Protein AF-A0A529NHY0-F1 (afdb_monomer)

Structure (mmCIF, N/CA/C/O backbone):
data_AF-A0A529NHY0-F1
#
_entry.id   AF-A0A529NHY0-F1
#
loop_
_atom_site.group_PDB
_atom_site.id
_atom_site.type_symbol
_atom_site.label_atom_id
_atom_site.label_alt_id
_atom_site.label_comp_id
_atom_site.label_asym_id
_atom_site.label_entity_id
_atom_site.label_seq_id
_atom_site.pdbx_PDB_ins_code
_atom_site.Cartn_x
_atom_site.Cartn_y
_atom_site.Cartn_z
_atom_site.occupancy
_atom_site.B_iso_o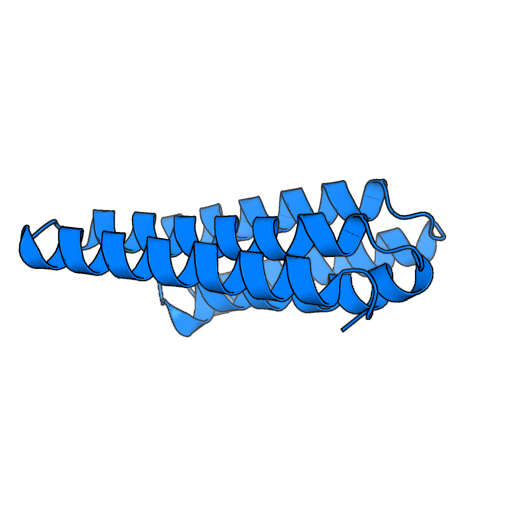r_equiv
_atom_site.auth_seq_id
_atom_site.auth_comp_id
_atom_site.auth_asym_id
_atom_site.auth_atom_id
_atom_site.pdbx_PDB_model_num
ATOM 1 N N . LEU A 1 1 ? -3.474 -6.907 -19.030 1.00 52.66 1 LEU A N 1
ATOM 2 C CA . LEU A 1 1 ? -2.893 -8.032 -18.264 1.00 52.66 1 LEU A CA 1
ATOM 3 C C . LEU A 1 1 ? -1.791 -8.600 -19.139 1.00 52.66 1 LEU A C 1
ATOM 5 O O . LEU A 1 1 ? -2.098 -8.929 -20.279 1.00 52.66 1 LEU A O 1
ATOM 9 N N . ILE A 1 2 ? -0.538 -8.613 -18.681 1.00 58.56 2 ILE A N 1
ATOM 10 C CA . ILE A 1 2 ? 0.544 -9.253 -19.443 1.00 58.56 2 ILE A CA 1
ATOM 11 C C . ILE A 1 2 ? 0.211 -10.762 -19.452 1.00 58.56 2 ILE A C 1
ATOM 13 O O . ILE A 1 2 ? -0.062 -11.310 -18.378 1.00 58.56 2 ILE A O 1
ATOM 17 N N . PRO A 1 3 ? 0.044 -11.404 -20.624 1.00 61.50 3 PRO A N 1
ATOM 18 C CA . PRO A 1 3 ? -0.546 -12.745 -20.714 1.00 61.50 3 PRO A CA 1
ATOM 19 C C . PRO A 1 3 ? 0.284 -13.832 -20.014 1.00 61.50 3 PRO A C 1
ATOM 21 O O . PRO A 1 3 ? -0.273 -14.835 -19.580 1.00 61.50 3 PRO A O 1
ATOM 24 N N . ASP A 1 4 ? 1.583 -13.602 -19.847 1.00 65.38 4 ASP A N 1
ATOM 25 C CA . ASP A 1 4 ? 2.545 -14.461 -19.149 1.00 65.38 4 ASP A CA 1
ATOM 26 C C . ASP A 1 4 ? 2.287 -14.561 -17.632 1.00 65.38 4 ASP A C 1
ATOM 28 O O . ASP A 1 4 ? 2.401 -15.641 -17.055 1.00 65.38 4 ASP A O 1
ATOM 32 N N . VAL A 1 5 ? 1.870 -13.469 -16.984 1.00 69.50 5 VAL A N 1
ATOM 33 C CA . VAL A 1 5 ? 1.600 -13.420 -15.532 1.00 69.50 5 VAL A CA 1
ATOM 34 C C . VAL A 1 5 ? 0.119 -13.296 -15.188 1.00 69.50 5 VAL A C 1
ATOM 36 O O . VAL A 1 5 ? -0.260 -13.252 -14.0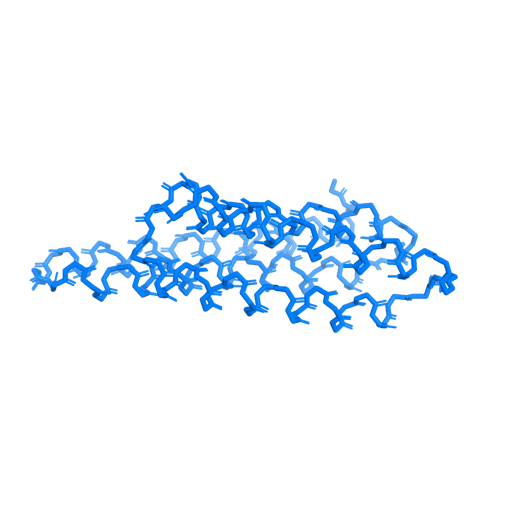15 1.00 69.50 5 VAL A O 1
ATOM 39 N N . ALA A 1 6 ? -0.743 -13.314 -16.202 1.00 72.81 6 ALA A N 1
ATOM 40 C CA . ALA A 1 6 ? -2.190 -13.230 -16.072 1.00 72.81 6 ALA A CA 1
ATOM 41 C C . ALA A 1 6 ? -2.761 -14.219 -15.047 1.00 72.81 6 ALA A C 1
ATOM 43 O O . ALA A 1 6 ? -3.457 -13.814 -14.117 1.00 72.81 6 ALA A O 1
ATOM 44 N N . ILE A 1 7 ? -2.413 -15.500 -15.162 1.00 78.62 7 ILE A N 1
ATOM 45 C CA . ILE A 1 7 ? -2.923 -16.545 -14.265 1.00 78.62 7 ILE A CA 1
ATOM 46 C C . ILE A 1 7 ? -2.462 -16.289 -12.826 1.00 78.62 7 ILE A C 1
ATOM 48 O O . ILE A 1 7 ? -3.283 -16.307 -11.911 1.00 78.62 7 ILE A O 1
ATOM 52 N N . TYR A 1 8 ? -1.183 -15.967 -12.620 1.00 78.12 8 TYR A N 1
ATOM 53 C CA . TYR A 1 8 ? -0.639 -15.687 -11.290 1.00 78.12 8 TYR A CA 1
ATOM 54 C C . TYR A 1 8 ? -1.270 -14.444 -10.651 1.00 78.12 8 TYR A C 1
ATOM 56 O O . TYR A 1 8 ? -1.621 -14.480 -9.475 1.00 78.12 8 TYR A O 1
ATOM 64 N N . THR A 1 9 ? -1.490 -13.369 -11.418 1.00 76.62 9 THR A N 1
ATOM 65 C CA . THR A 1 9 ? -2.176 -12.162 -10.914 1.00 76.62 9 THR A CA 1
ATOM 66 C C . THR A 1 9 ? -3.628 -12.437 -10.530 1.00 76.62 9 THR A C 1
ATOM 68 O O . THR A 1 9 ? -4.100 -11.938 -9.509 1.00 76.62 9 THR A O 1
ATOM 71 N N . ILE A 1 10 ? -4.347 -13.238 -11.323 1.00 83.44 10 ILE A N 1
ATOM 72 C CA . ILE A 1 10 ? -5.735 -13.615 -11.038 1.00 83.44 10 ILE A CA 1
ATOM 73 C C . ILE A 1 10 ? -5.785 -14.473 -9.772 1.00 83.44 10 ILE A C 1
ATOM 75 O O . ILE A 1 10 ? -6.551 -14.161 -8.862 1.00 83.44 10 ILE A O 1
ATOM 79 N N . MET A 1 11 ? -4.933 -15.497 -9.678 1.00 85.88 11 MET A N 1
ATOM 80 C CA . MET A 1 11 ? -4.847 -16.355 -8.494 1.00 85.88 11 MET A CA 1
ATOM 81 C C . MET A 1 11 ? -4.518 -15.540 -7.243 1.00 85.88 11 MET A C 1
ATOM 83 O O . MET A 1 11 ? -5.245 -15.639 -6.262 1.00 85.88 11 MET A O 1
ATOM 87 N N . ALA A 1 12 ? -3.514 -14.660 -7.295 1.00 84.44 12 ALA A N 1
ATOM 88 C CA . ALA A 1 12 ? -3.146 -13.809 -6.165 1.00 84.44 12 ALA A CA 1
ATOM 89 C C . ALA A 1 12 ? -4.319 -12.939 -5.680 1.00 84.44 12 ALA A C 1
ATOM 91 O O . ALA A 1 12 ? -4.564 -12.850 -4.477 1.00 84.44 12 ALA A O 1
ATOM 92 N N . ARG A 1 13 ? -5.096 -12.350 -6.601 1.00 84.56 13 ARG A N 1
ATOM 93 C CA . ARG A 1 13 ? -6.290 -11.555 -6.260 1.00 84.56 13 ARG A CA 1
ATOM 94 C C . ARG A 1 13 ? -7.356 -12.385 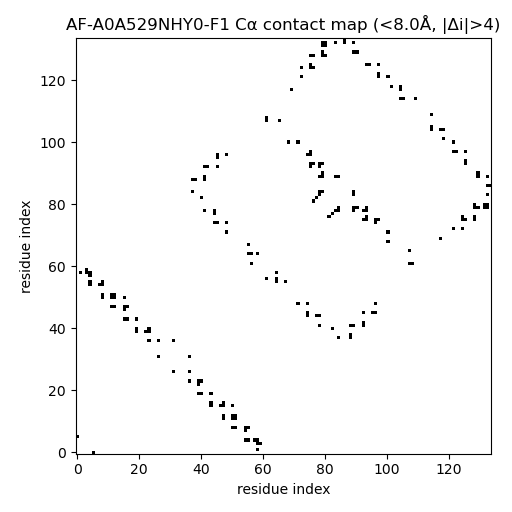-5.556 1.00 84.56 13 ARG A C 1
ATOM 96 O O . ARG A 1 13 ? -7.888 -11.940 -4.542 1.00 84.56 13 ARG A O 1
ATOM 103 N N . PHE A 1 14 ? -7.654 -13.580 -6.064 1.00 88.75 14 PHE A N 1
ATOM 104 C CA . PHE A 1 14 ? -8.621 -14.471 -5.421 1.00 88.75 14 PHE A CA 1
ATOM 105 C C . PHE A 1 14 ? -8.119 -14.962 -4.065 1.00 88.75 14 PHE A C 1
ATOM 107 O O . PHE A 1 14 ? -8.879 -14.944 -3.103 1.00 88.75 14 PHE A O 1
ATOM 114 N N . THR A 1 15 ? -6.846 -15.339 -3.947 1.00 89.19 15 THR A N 1
ATOM 115 C CA . THR A 1 15 ? -6.272 -15.804 -2.682 1.00 89.19 15 THR A CA 1
ATOM 116 C C . THR A 1 15 ? -6.303 -14.712 -1.619 1.00 89.19 15 THR A C 1
ATOM 118 O O . THR A 1 15 ? -6.780 -14.963 -0.514 1.00 89.19 15 THR A O 1
ATOM 121 N N . VAL A 1 16 ? -5.862 -13.491 -1.933 1.00 88.62 16 VAL A N 1
ATOM 122 C CA . VAL A 1 16 ? -5.901 -12.381 -0.968 1.00 88.62 16 VAL A CA 1
ATOM 123 C C . VAL A 1 16 ? -7.344 -11.980 -0.655 1.00 88.62 16 VAL A C 1
ATOM 125 O O . VAL A 1 16 ? -7.687 -11.803 0.508 1.00 88.62 16 VAL A O 1
ATOM 128 N N . GLY A 1 17 ? -8.215 -11.898 -1.665 1.00 87.06 17 GLY A N 1
ATOM 129 C CA . GLY A 1 17 ? -9.615 -11.520 -1.474 1.00 87.06 17 GLY A CA 1
ATOM 130 C C . GLY A 1 17 ? -10.388 -12.517 -0.610 1.00 87.06 17 GLY A C 1
ATOM 131 O O . GLY A 1 17 ? -11.036 -12.127 0.358 1.00 87.06 17 GLY A O 1
ATOM 132 N N . VAL A 1 18 ? -10.285 -13.814 -0.911 1.00 91.75 18 VAL A N 1
ATOM 133 C CA . VAL A 1 18 ? -10.972 -14.869 -0.151 1.00 91.75 18 VAL A CA 1
ATOM 134 C C . VAL A 1 18 ? -10.426 -14.957 1.269 1.00 91.75 18 VAL A C 1
ATOM 136 O O . VAL A 1 18 ? -11.209 -15.046 2.211 1.00 91.75 18 VAL A O 1
ATOM 139 N N . THR A 1 19 ? -9.104 -14.893 1.458 1.00 91.38 19 THR A N 1
ATOM 140 C CA . THR A 1 19 ? -8.528 -14.945 2.811 1.00 91.38 19 THR A CA 1
ATOM 141 C C . THR A 1 19 ? -8.933 -13.730 3.642 1.00 91.38 19 THR A C 1
ATOM 143 O O . THR A 1 19 ? -9.356 -13.906 4.781 1.00 91.38 19 THR A O 1
ATOM 146 N N . ALA A 1 20 ? -8.908 -12.522 3.073 1.00 88.31 20 ALA A N 1
ATOM 147 C CA . ALA A 1 20 ? -9.371 -11.316 3.755 1.00 88.31 20 ALA A CA 1
ATOM 148 C C . ALA A 1 20 ? -10.852 -11.412 4.155 1.00 88.31 20 ALA A C 1
ATOM 150 O O . ALA A 1 20 ? -11.188 -11.126 5.303 1.00 88.31 20 ALA A O 1
ATOM 151 N N . LEU A 1 21 ? -11.724 -11.877 3.252 1.00 90.12 21 LEU A N 1
ATOM 152 C CA . LEU A 1 21 ? -13.151 -12.059 3.540 1.00 90.12 21 LEU A CA 1
ATOM 153 C C . LEU A 1 21 ? -13.390 -13.077 4.657 1.00 90.12 21 LEU A C 1
ATOM 155 O O . LEU A 1 21 ? -14.170 -12.810 5.566 1.00 90.12 21 LEU A O 1
ATOM 159 N N . LEU A 1 22 ? -12.701 -14.220 4.627 1.00 91.44 22 LEU A N 1
ATOM 160 C CA . LEU A 1 22 ? -12.831 -15.244 5.666 1.00 91.44 22 LEU A CA 1
ATOM 161 C C . LEU A 1 22 ? -12.363 -14.737 7.033 1.00 91.44 22 LEU A C 1
ATOM 163 O O . LEU A 1 22 ? -13.006 -15.021 8.044 1.00 91.44 22 LEU A O 1
ATOM 167 N N . ILE A 1 23 ? -11.261 -13.980 7.074 1.00 90.50 23 ILE A N 1
ATOM 168 C CA . ILE A 1 23 ? -10.757 -13.396 8.320 1.00 90.50 23 ILE A CA 1
ATOM 169 C C . ILE A 1 23 ? -11.746 -12.349 8.835 1.00 90.50 23 ILE A C 1
ATOM 171 O O . ILE A 1 23 ? -12.106 -12.405 10.007 1.00 90.50 23 ILE A O 1
ATOM 175 N N . LEU A 1 24 ? -12.230 -11.439 7.985 1.00 87.88 24 LEU A N 1
ATOM 176 C CA . LEU A 1 24 ? -13.199 -10.416 8.386 1.00 87.88 24 LEU A CA 1
ATOM 177 C C . LEU A 1 24 ? -14.499 -11.029 8.908 1.00 87.88 24 LEU A C 1
ATOM 179 O O . LEU A 1 24 ? -14.955 -10.655 9.985 1.00 87.88 24 LEU A O 1
ATOM 183 N N . GLU A 1 25 ? -15.048 -12.021 8.210 1.00 91.19 25 GLU A N 1
ATOM 184 C CA . GLU A 1 25 ? -16.239 -12.755 8.645 1.00 91.19 25 GLU A CA 1
ATOM 185 C C . GLU A 1 25 ? -16.011 -13.433 10.009 1.00 91.19 25 GLU A C 1
ATOM 187 O O . GLU A 1 25 ? -16.866 -13.385 10.894 1.00 91.19 25 GLU A O 1
ATOM 192 N N . ALA A 1 26 ? -14.833 -14.026 10.228 1.00 89.19 26 ALA A N 1
ATOM 193 C CA . ALA A 1 26 ? -14.484 -14.636 11.509 1.00 89.19 26 ALA A CA 1
ATOM 194 C C . ALA A 1 26 ? -14.345 -13.604 12.644 1.00 89.19 26 ALA A C 1
ATOM 196 O O . ALA A 1 26 ? -14.786 -13.873 13.763 1.00 89.19 26 ALA A O 1
ATOM 197 N N . GLN A 1 27 ? -13.752 -12.436 12.374 1.00 87.56 27 GLN A N 1
ATOM 198 C CA . GLN A 1 27 ? -13.626 -11.334 13.338 1.00 87.56 27 GLN A CA 1
ATOM 199 C C . GLN A 1 27 ? -15.003 -10.755 13.695 1.00 87.56 27 GLN A C 1
ATOM 201 O O . GLN A 1 27 ? -15.294 -10.541 14.874 1.00 87.56 27 GLN A O 1
ATOM 206 N N . LEU A 1 28 ? -15.880 -10.597 12.696 1.00 86.62 28 LEU A N 1
ATOM 207 C CA . LEU A 1 28 ? -17.251 -10.121 12.871 1.00 86.62 28 LEU A CA 1
ATOM 208 C C . LEU A 1 28 ? -18.064 -11.083 13.749 1.00 86.62 28 LEU A C 1
ATOM 210 O O . LEU A 1 28 ? -18.676 -10.664 14.729 1.00 86.62 28 LEU A O 1
ATOM 214 N N . ARG A 1 29 ? -18.012 -12.391 13.460 1.00 89.88 29 ARG A N 1
ATOM 215 C CA . ARG A 1 29 ? -18.717 -13.424 14.245 1.00 89.88 29 ARG A CA 1
ATOM 216 C C . ARG A 1 29 ? -18.238 -13.523 15.689 1.00 89.88 29 ARG A C 1
ATOM 218 O O . ARG A 1 29 ? -19.004 -13.927 16.558 1.00 89.88 29 ARG A O 1
ATOM 225 N N . ARG A 1 30 ? -16.975 -13.184 15.947 1.00 88.81 30 ARG A N 1
ATOM 226 C CA . ARG A 1 30 ? -16.381 -13.179 17.292 1.00 88.81 30 ARG A CA 1
ATOM 227 C C . ARG A 1 30 ? -16.627 -11.875 18.055 1.00 88.81 30 ARG A C 1
ATOM 229 O O . ARG A 1 30 ? -16.209 -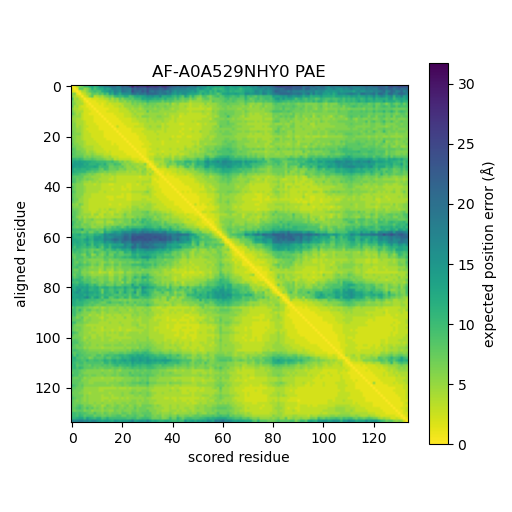11.785 19.204 1.00 88.81 30 ARG A O 1
ATOM 236 N N . GLY A 1 31 ? -17.295 -10.890 17.447 1.00 84.12 31 GLY A N 1
ATOM 237 C CA . GLY A 1 31 ? -17.590 -9.604 18.081 1.00 84.12 31 GLY A CA 1
ATOM 238 C C . GLY A 1 31 ? -16.333 -8.803 18.422 1.00 84.12 31 GLY A C 1
ATOM 239 O O . GLY A 1 31 ? -16.297 -8.119 19.443 1.00 84.12 31 GLY A O 1
ATOM 240 N N . VAL A 1 32 ? -15.274 -8.933 17.617 1.00 84.81 32 VAL A N 1
ATOM 241 C CA . VAL A 1 32 ? -14.000 -8.260 17.885 1.00 84.81 32 VAL A CA 1
ATOM 242 C C . VAL A 1 32 ? -14.145 -6.750 17.692 1.00 84.81 32 VAL A C 1
ATOM 244 O O . VAL A 1 32 ? -14.873 -6.288 16.816 1.00 84.81 32 VAL A O 1
ATOM 247 N N . ALA A 1 33 ? -13.455 -5.974 18.533 1.00 84.25 33 ALA A N 1
ATOM 248 C CA . ALA A 1 33 ? -13.496 -4.519 18.484 1.00 84.25 33 ALA A CA 1
ATOM 249 C C . ALA A 1 33 ? -13.104 -3.981 17.098 1.00 84.25 33 ALA A C 1
ATOM 251 O O . ALA A 1 33 ? -12.162 -4.470 16.471 1.00 84.25 33 ALA A O 1
ATOM 252 N N . THR A 1 34 ? -13.786 -2.918 16.670 1.00 80.19 34 THR A N 1
ATOM 253 C CA . THR A 1 34 ? -13.639 -2.294 15.346 1.00 80.19 34 THR A CA 1
ATOM 254 C C . THR A 1 34 ? -12.194 -1.928 15.002 1.00 80.19 34 THR A C 1
ATOM 256 O O . THR A 1 34 ? -11.789 -2.034 13.853 1.00 80.19 34 THR A O 1
ATOM 259 N N . GLU A 1 35 ? -11.370 -1.593 15.996 1.00 80.31 35 GLU A N 1
ATOM 260 C CA . GLU A 1 35 ? -9.953 -1.275 15.786 1.00 80.31 35 GLU A CA 1
ATOM 261 C C . GLU A 1 35 ? -9.145 -2.437 15.184 1.00 80.31 35 GLU A C 1
ATOM 263 O O . GLU A 1 35 ? -8.289 -2.222 14.331 1.00 80.31 35 GLU A O 1
ATOM 268 N N . TRP A 1 36 ? -9.447 -3.682 15.558 1.00 83.62 36 TRP A N 1
ATOM 269 C CA . TRP A 1 36 ? -8.792 -4.854 14.968 1.00 83.62 36 TRP A CA 1
ATOM 270 C C . TRP A 1 36 ? -9.303 -5.160 13.559 1.00 83.62 36 TRP A C 1
ATOM 272 O O . TRP A 1 36 ? -8.571 -5.723 12.740 1.00 83.62 36 TRP A O 1
ATOM 282 N N . ILE A 1 37 ? -10.546 -4.774 13.262 1.00 84.19 37 ILE A N 1
ATOM 283 C CA . ILE A 1 37 ? -11.124 -4.875 11.920 1.00 84.19 37 ILE A CA 1
ATOM 284 C C . ILE A 1 37 ? -10.396 -3.902 10.986 1.00 84.19 37 ILE A C 1
ATOM 286 O O . ILE A 1 37 ? -9.957 -4.318 9.914 1.00 84.19 37 ILE A O 1
ATOM 290 N N . ASP A 1 38 ? -10.151 -2.666 11.432 1.00 84.12 38 ASP A N 1
ATOM 291 C CA . ASP A 1 38 ? -9.387 -1.663 10.677 1.00 84.12 38 ASP A CA 1
ATOM 292 C C . ASP A 1 38 ? -7.969 -2.156 10.354 1.00 84.12 38 ASP A C 1
ATOM 294 O O . ASP A 1 38 ? -7.521 -2.071 9.211 1.00 84.12 38 ASP A O 1
ATOM 298 N N . VAL A 1 39 ? -7.275 -2.747 11.335 1.00 84.75 39 VAL A N 1
ATOM 299 C CA . VAL A 1 39 ? -5.932 -3.324 11.136 1.00 84.75 39 VAL A CA 1
ATOM 300 C C . VAL A 1 39 ? -5.959 -4.491 10.145 1.00 84.75 39 VAL A C 1
ATOM 302 O O . VAL A 1 39 ? -5.069 -4.611 9.302 1.00 84.75 39 VAL A O 1
ATOM 305 N N . THR A 1 40 ? -6.987 -5.339 10.205 1.00 87.38 40 THR A N 1
ATOM 306 C CA . THR A 1 40 ? -7.149 -6.464 9.272 1.00 87.38 40 THR A CA 1
ATOM 307 C C . THR A 1 40 ? -7.366 -5.964 7.843 1.00 87.38 40 THR A C 1
ATOM 309 O O . THR A 1 40 ? -6.729 -6.461 6.913 1.00 87.38 40 THR A O 1
ATOM 312 N N . CYS A 1 41 ? -8.212 -4.947 7.661 1.00 85.25 41 CYS A N 1
ATOM 313 C CA . CYS A 1 41 ? -8.451 -4.313 6.366 1.00 85.25 41 CYS A CA 1
ATOM 314 C C . CYS A 1 41 ? -7.188 -3.625 5.827 1.00 85.25 41 CYS A C 1
ATOM 316 O O . CYS A 1 41 ? -6.833 -3.821 4.665 1.00 85.25 41 CYS A O 1
ATOM 318 N N . ALA A 1 42 ? -6.463 -2.883 6.668 1.00 86.75 42 ALA A N 1
ATOM 319 C CA . ALA A 1 42 ? -5.178 -2.283 6.312 1.00 86.75 42 ALA A CA 1
ATOM 320 C C . ALA A 1 42 ? -4.163 -3.343 5.850 1.00 86.75 42 ALA A C 1
ATOM 322 O O . ALA A 1 42 ? -3.529 -3.196 4.801 1.00 86.75 42 ALA A O 1
ATOM 323 N N . GLY A 1 43 ? -4.069 -4.457 6.581 1.00 87.31 43 GLY A N 1
ATOM 324 C CA . GLY A 1 43 ? -3.257 -5.607 6.192 1.00 87.31 43 GLY A CA 1
ATOM 325 C C . GLY A 1 43 ? -3.673 -6.175 4.836 1.00 87.31 43 GLY A C 1
ATOM 326 O O . GLY A 1 43 ? -2.822 -6.381 3.972 1.00 87.31 43 GLY A O 1
ATOM 327 N N . ALA A 1 44 ? -4.973 -6.370 4.605 1.00 88.38 44 ALA A N 1
ATOM 328 C CA . ALA A 1 44 ? -5.493 -6.881 3.339 1.00 88.38 44 ALA A CA 1
ATOM 329 C C . ALA A 1 44 ? -5.122 -5.988 2.141 1.00 88.38 44 ALA A C 1
ATOM 331 O O . ALA A 1 44 ? -4.785 -6.510 1.079 1.00 88.38 44 ALA A O 1
ATOM 332 N N . ILE A 1 45 ? -5.109 -4.660 2.309 1.00 87.19 45 ILE A N 1
ATOM 333 C CA . ILE A 1 45 ? -4.660 -3.720 1.267 1.00 87.19 45 ILE A CA 1
ATOM 334 C C . ILE A 1 45 ? -3.172 -3.921 0.962 1.00 87.19 45 ILE A C 1
ATOM 336 O O . ILE A 1 45 ? -2.797 -4.019 -0.207 1.00 87.19 45 ILE A O 1
ATOM 340 N N . ILE A 1 46 ? -2.325 -4.024 1.993 1.00 88.00 46 ILE A N 1
ATOM 341 C CA . ILE A 1 46 ? -0.879 -4.240 1.828 1.00 88.00 46 ILE A CA 1
ATOM 342 C C . ILE A 1 46 ? -0.616 -5.580 1.131 1.00 88.00 46 ILE A C 1
ATOM 344 O O . ILE A 1 46 ? 0.135 -5.631 0.158 1.00 88.00 46 ILE A O 1
ATOM 348 N N . PHE A 1 47 ? -1.265 -6.661 1.573 1.00 87.88 47 PHE A N 1
ATOM 349 C CA . PHE A 1 47 ? -1.127 -7.976 0.944 1.00 87.88 47 PHE A CA 1
ATOM 350 C C . PHE A 1 47 ? -1.679 -8.003 -0.481 1.00 87.88 47 PHE A C 1
ATOM 352 O O . PHE A 1 47 ? 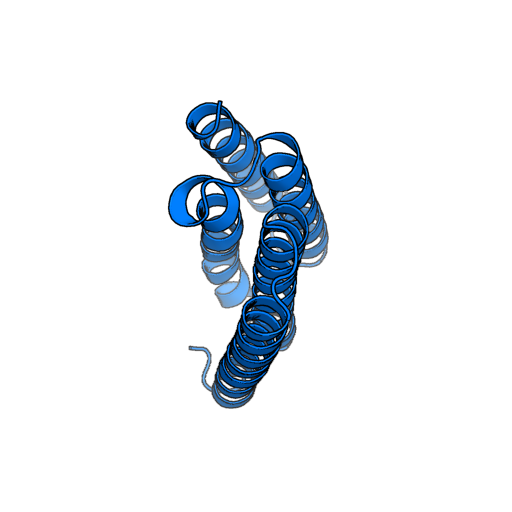-1.080 -8.632 -1.350 1.00 87.88 47 PHE A O 1
ATOM 359 N N . GLY A 1 48 ? -2.774 -7.292 -0.751 1.00 85.75 48 GLY A N 1
ATOM 360 C CA . GLY A 1 48 ? -3.321 -7.144 -2.098 1.00 85.75 48 GLY A CA 1
ATOM 361 C C . GLY A 1 48 ? -2.345 -6.428 -3.024 1.00 85.75 48 GLY A C 1
ATOM 362 O O . GLY A 1 48 ? -2.145 -6.852 -4.162 1.00 85.75 48 GLY A O 1
ATOM 363 N N . TYR A 1 49 ? -1.678 -5.396 -2.510 1.00 85.38 49 TYR A N 1
ATOM 364 C CA . TYR A 1 49 ? -0.648 -4.676 -3.240 1.00 85.38 49 TYR A CA 1
ATOM 365 C C . TYR A 1 49 ? 0.588 -5.547 -3.508 1.00 85.38 49 TYR A C 1
ATOM 367 O O . TYR A 1 49 ? 1.022 -5.648 -4.653 1.00 85.38 49 TYR A O 1
ATOM 375 N N . VAL A 1 50 ? 1.118 -6.246 -2.499 1.00 85.19 50 VAL A N 1
ATOM 376 C CA . VAL A 1 50 ? 2.260 -7.165 -2.667 1.00 85.19 50 VAL A CA 1
ATOM 377 C C . VAL A 1 50 ? 1.915 -8.308 -3.627 1.00 85.19 50 VAL A C 1
ATOM 379 O O . VAL A 1 50 ? 2.692 -8.611 -4.531 1.00 85.19 50 VAL A O 1
ATOM 382 N N . GLY A 1 51 ? 0.727 -8.902 -3.490 1.00 83.06 51 GLY A N 1
ATOM 383 C CA . GLY A 1 51 ? 0.241 -9.971 -4.364 1.00 83.06 51 GLY A CA 1
ATOM 384 C C . GLY A 1 51 ? 0.028 -9.525 -5.812 1.00 83.06 51 GLY A C 1
ATOM 385 O O . GLY A 1 51 ? 0.137 -10.337 -6.727 1.00 83.06 51 GLY A O 1
ATOM 386 N N . TRP A 1 52 ? -0.228 -8.237 -6.041 1.00 81.44 52 TRP A N 1
ATOM 387 C CA . TRP A 1 52 ? -0.223 -7.645 -7.376 1.00 81.44 52 TRP A CA 1
ATOM 388 C C . TRP A 1 52 ? 1.199 -7.357 -7.880 1.00 81.44 52 TRP A C 1
ATOM 390 O O . TRP A 1 52 ? 1.511 -7.614 -9.043 1.00 81.44 52 TRP A O 1
ATOM 400 N N . LEU A 1 53 ? 2.070 -6.859 -7.004 1.00 78.19 53 LEU A N 1
ATOM 401 C CA . LEU A 1 53 ? 3.421 -6.426 -7.338 1.00 78.19 53 LEU A CA 1
ATOM 402 C C . LEU A 1 53 ? 4.343 -7.594 -7.713 1.00 78.19 53 LEU A C 1
ATOM 404 O O . LEU A 1 53 ? 5.070 -7.500 -8.698 1.00 78.19 53 LEU A O 1
ATOM 408 N N . CYS A 1 54 ? 4.310 -8.696 -6.959 1.00 77.50 54 CYS A N 1
ATOM 409 C CA . CYS A 1 54 ? 5.148 -9.872 -7.211 1.00 77.50 54 CYS A CA 1
ATOM 410 C C . CYS A 1 54 ? 5.046 -10.381 -8.663 1.00 77.50 54 CYS A C 1
ATOM 412 O O . CYS A 1 54 ? 6.071 -10.424 -9.343 1.00 77.50 54 CYS A O 1
ATOM 414 N N . PRO A 1 55 ? 3.852 -10.711 -9.189 1.00 73.44 55 PRO A N 1
ATOM 415 C CA . PRO A 1 55 ? 3.724 -11.130 -10.578 1.00 73.44 55 PRO A CA 1
ATOM 416 C C . PRO A 1 55 ? 4.016 -9.991 -11.565 1.00 73.44 55 PRO A C 1
ATOM 418 O O . PRO A 1 55 ? 4.587 -10.248 -12.619 1.00 73.44 55 PRO A O 1
ATOM 421 N N . ALA A 1 56 ? 3.710 -8.730 -11.238 1.00 71.31 56 ALA A N 1
ATOM 422 C CA . ALA A 1 56 ? 4.042 -7.608 -12.119 1.00 71.31 56 ALA A CA 1
ATOM 423 C C . ALA A 1 56 ? 5.559 -7.480 -12.366 1.00 71.31 56 ALA A C 1
ATOM 425 O O . ALA A 1 56 ? 5.965 -7.170 -13.480 1.00 71.31 56 ALA A O 1
ATOM 426 N N . VAL A 1 57 ? 6.397 -7.768 -11.365 1.00 70.38 57 VAL A N 1
ATOM 427 C CA . VAL A 1 57 ? 7.867 -7.738 -11.493 1.00 70.38 57 VAL A CA 1
ATOM 428 C C . VAL A 1 57 ? 8.426 -8.984 -12.202 1.00 70.38 57 VAL A C 1
ATOM 430 O O . VAL A 1 57 ? 9.506 -8.917 -12.786 1.00 70.38 57 VAL A O 1
ATOM 433 N N . MET A 1 58 ? 7.703 -10.111 -12.185 1.00 69.12 58 MET A N 1
ATOM 434 C CA . MET A 1 58 ? 8.103 -11.352 -12.870 1.00 69.12 58 MET A CA 1
ATOM 435 C C . MET A 1 58 ? 7.833 -11.344 -14.383 1.00 69.12 58 MET A C 1
ATOM 437 O O . MET A 1 58 ? 8.389 -12.185 -15.088 1.00 69.12 58 MET A O 1
ATOM 441 N N . GLY A 1 59 ? 6.992 -10.431 -14.879 1.00 66.56 59 GLY A N 1
ATOM 442 C CA . GLY A 1 59 ? 6.661 -10.333 -16.303 1.00 66.56 59 GLY A CA 1
ATOM 443 C C . GLY A 1 59 ? 7.874 -10.007 -17.181 1.00 66.56 59 GLY A C 1
ATOM 444 O O . GLY A 1 59 ? 8.775 -9.267 -16.776 1.00 66.56 59 GLY A O 1
ATOM 445 N N . ALA A 1 60 ? 7.896 -10.557 -18.396 1.00 55.91 60 ALA A N 1
ATOM 446 C CA . ALA A 1 60 ? 9.039 -10.449 -19.307 1.00 55.91 60 ALA A CA 1
ATOM 447 C C . ALA A 1 60 ? 9.306 -9.003 -19.787 1.00 55.91 60 ALA A C 1
ATOM 449 O O . ALA A 1 60 ? 10.464 -8.609 -19.963 1.00 55.91 60 ALA A O 1
ATOM 450 N N . ASP A 1 61 ? 8.254 -8.187 -19.914 1.00 62.84 61 ASP A N 1
ATOM 451 C CA . ASP A 1 61 ? 8.315 -6.831 -20.471 1.00 62.84 61 ASP A CA 1
ATOM 452 C C . ASP A 1 61 ? 8.461 -5.751 -19.390 1.00 62.84 61 ASP A C 1
ATOM 454 O O . ASP A 1 61 ? 7.490 -5.125 -18.955 1.00 62.84 61 ASP A O 1
ATOM 458 N N . LYS A 1 62 ? 9.706 -5.476 -18.987 1.00 60.22 62 LYS A N 1
ATOM 459 C CA . LYS A 1 62 ? 10.038 -4.457 -17.968 1.00 60.22 62 LYS A CA 1
ATOM 460 C C . LYS A 1 62 ? 9.582 -3.033 -18.325 1.00 60.22 62 LYS A C 1
ATOM 462 O O . LYS A 1 62 ? 9.344 -2.229 -17.426 1.00 60.22 62 LYS A O 1
ATOM 467 N N . GLU A 1 63 ? 9.427 -2.720 -19.611 1.00 60.91 63 GLU A N 1
ATOM 468 C CA . GLU A 1 63 ? 8.914 -1.421 -20.072 1.00 60.91 63 GLU A CA 1
ATOM 469 C C . GLU A 1 63 ? 7.426 -1.243 -19.724 1.00 60.91 63 GLU A C 1
ATOM 471 O O . GLU A 1 63 ? 7.020 -0.202 -19.205 1.00 60.91 63 GLU A O 1
ATOM 476 N N . SER A 1 64 ? 6.628 -2.305 -19.882 1.00 63.41 64 SER A N 1
ATOM 477 C CA . SER A 1 64 ? 5.208 -2.307 -19.517 1.00 63.41 64 SER A CA 1
ATOM 478 C C . SER A 1 64 ? 5.001 -2.171 -18.006 1.00 63.41 64 SER A C 1
ATOM 480 O O . SER A 1 64 ? 4.055 -1.515 -17.570 1.00 63.41 64 SER A O 1
ATOM 482 N N . VAL A 1 65 ? 5.903 -2.734 -17.192 1.00 64.44 65 VAL A N 1
ATOM 483 C CA . VAL A 1 65 ? 5.832 -2.683 -15.718 1.00 64.44 65 VAL A CA 1
ATOM 484 C C . VAL A 1 65 ? 5.769 -1.246 -15.197 1.00 64.44 65 VAL A C 1
ATOM 486 O O . VAL A 1 65 ? 5.030 -0.969 -14.254 1.00 64.44 65 VAL A O 1
ATOM 489 N N . SER A 1 66 ? 6.465 -0.311 -15.847 1.00 67.25 66 SER A N 1
ATOM 490 C CA . SER A 1 66 ? 6.477 1.100 -15.444 1.00 67.25 66 SER A CA 1
ATOM 491 C C . SER A 1 66 ? 5.105 1.775 -15.560 1.00 67.25 66 SER A C 1
ATOM 493 O O . SER A 1 66 ? 4.738 2.557 -14.685 1.00 67.25 66 SER A O 1
ATOM 495 N N . TYR A 1 67 ? 4.314 1.444 -16.587 1.00 69.94 67 TYR A N 1
ATOM 496 C CA . TYR A 1 67 ? 2.928 1.919 -16.705 1.00 69.94 67 TYR A CA 1
ATOM 497 C C . TYR A 1 67 ? 2.037 1.321 -15.622 1.00 69.94 67 TYR A C 1
ATOM 499 O O . TYR A 1 67 ? 1.163 1.994 -15.076 1.00 69.94 67 TYR A O 1
ATOM 507 N N . TYR A 1 68 ? 2.287 0.059 -15.274 1.00 72.06 68 TYR A N 1
ATOM 508 C CA . TYR A 1 68 ? 1.534 -0.612 -14.230 1.00 72.06 68 TYR A CA 1
ATOM 509 C C . TYR A 1 68 ? 1.841 -0.055 -12.834 1.00 72.06 68 TYR A C 1
ATOM 511 O O . TYR A 1 68 ? 0.925 0.030 -12.021 1.00 72.06 68 TYR A O 1
ATOM 519 N N . MET A 1 69 ? 3.071 0.403 -12.563 1.00 74.69 69 MET A N 1
ATOM 520 C CA . MET A 1 69 ? 3.455 0.982 -11.265 1.00 74.69 69 MET A CA 1
ATOM 521 C C . MET A 1 69 ? 2.627 2.209 -10.863 1.00 74.69 69 MET A C 1
ATOM 523 O O . MET A 1 69 ? 2.364 2.389 -9.675 1.00 74.69 69 MET A O 1
ATOM 527 N N . VAL A 1 70 ? 2.151 3.010 -11.827 1.00 79.12 70 VAL A N 1
ATOM 528 C CA . VAL A 1 70 ? 1.241 4.136 -11.547 1.00 79.12 70 VAL A CA 1
ATOM 529 C C . VAL A 1 70 ? -0.022 3.642 -10.840 1.00 79.12 70 VAL A C 1
ATOM 531 O O . VAL A 1 70 ? -0.460 4.262 -9.879 1.00 79.12 70 VAL A O 1
ATOM 534 N N . PHE A 1 71 ? -0.573 2.488 -11.235 1.00 76.94 71 PHE A N 1
ATOM 535 C CA . PHE A 1 71 ? -1.757 1.915 -10.585 1.00 76.94 71 PHE A CA 1
ATOM 536 C C . PHE A 1 71 ? -1.499 1.466 -9.141 1.00 76.94 71 PHE A C 1
ATOM 538 O O . PHE A 1 71 ? -2.450 1.307 -8.378 1.00 76.94 71 PHE A O 1
ATOM 545 N N . GLY A 1 72 ? -0.238 1.315 -8.727 1.00 76.81 72 GLY A N 1
ATOM 546 C CA . GLY A 1 72 ? 0.118 1.050 -7.335 1.00 76.81 72 GLY A CA 1
ATOM 547 C C . GLY A 1 72 ? -0.358 2.149 -6.376 1.00 76.81 72 GLY A C 1
ATOM 548 O O . GLY A 1 72 ? -0.697 1.858 -5.229 1.00 76.81 72 GLY A O 1
ATOM 549 N N . THR A 1 73 ? -0.498 3.394 -6.846 1.00 82.56 73 THR A N 1
ATOM 550 C CA . THR A 1 73 ? -1.026 4.495 -6.022 1.00 82.56 73 THR A CA 1
ATOM 551 C C . THR A 1 73 ? -2.523 4.373 -5.736 1.00 82.56 73 THR A C 1
ATOM 553 O O . THR A 1 73 ? -2.996 4.949 -4.758 1.00 82.56 73 THR A O 1
ATOM 556 N N . ILE A 1 74 ? -3.271 3.554 -6.488 1.00 85.00 74 ILE A N 1
ATOM 557 C CA . ILE A 1 74 ? -4.683 3.263 -6.188 1.00 85.00 74 ILE A CA 1
ATOM 558 C C . ILE A 1 74 ? -4.810 2.564 -4.833 1.00 85.00 74 ILE A C 1
ATOM 560 O O . ILE A 1 74 ? -5.751 2.836 -4.090 1.00 85.00 74 ILE A O 1
ATOM 564 N N . PHE A 1 75 ? -3.856 1.706 -4.461 1.00 83.12 75 PHE A N 1
ATOM 565 C CA . PHE A 1 75 ? -3.866 1.043 -3.152 1.00 83.12 75 PHE A CA 1
ATOM 566 C C . PHE A 1 75 ? -3.655 2.045 -2.010 1.00 83.12 75 PHE A C 1
ATOM 568 O O . PHE A 1 75 ? -4.317 1.957 -0.978 1.00 83.12 75 PHE A O 1
ATOM 575 N N . MET A 1 76 ? -2.799 3.047 -2.225 1.00 83.00 76 MET A N 1
ATOM 576 C CA . MET A 1 76 ? -2.598 4.155 -1.287 1.00 83.00 76 MET A CA 1
ATOM 577 C C . MET A 1 76 ? -3.854 5.033 -1.172 1.00 83.00 76 MET A C 1
ATOM 579 O O . MET A 1 76 ? -4.278 5.383 -0.072 1.00 83.00 76 MET A O 1
ATOM 583 N N . MET A 1 77 ? -4.500 5.336 -2.299 1.00 83.94 77 MET A N 1
ATOM 584 C CA . MET A 1 77 ? -5.775 6.056 -2.327 1.00 83.94 77 MET A CA 1
ATOM 585 C C . MET A 1 77 ? -6.889 5.259 -1.634 1.00 83.94 77 MET A C 1
ATOM 587 O O . MET A 1 77 ? -7.712 5.837 -0.929 1.00 83.94 77 MET A O 1
ATOM 591 N N . SER A 1 78 ? -6.875 3.930 -1.761 1.00 81.50 78 SER A N 1
ATOM 592 C CA . SER A 1 78 ? -7.889 3.058 -1.171 1.00 81.50 78 SER A CA 1
ATOM 593 C C . SER A 1 78 ? -7.869 3.066 0.353 1.00 81.50 78 SER A C 1
ATOM 595 O O . SER A 1 78 ? -8.934 3.115 0.966 1.00 81.50 78 SER A O 1
ATOM 597 N N . ALA A 1 79 ? -6.679 3.083 0.960 1.00 76.38 79 ALA A N 1
ATOM 598 C CA . ALA A 1 79 ? -6.537 3.171 2.412 1.00 76.38 79 ALA A CA 1
ATOM 599 C C . ALA A 1 79 ? -7.127 4.474 2.980 1.00 76.38 79 ALA A C 1
ATOM 601 O O . ALA A 1 79 ? -7.755 4.448 4.034 1.00 76.38 79 ALA A O 1
ATOM 602 N N . ASN A 1 80 ? -6.965 5.590 2.260 1.00 73.44 80 ASN A N 1
ATOM 603 C CA . ASN A 1 80 ? -7.380 6.911 2.733 1.00 73.44 80 ASN A CA 1
ATOM 604 C C . ASN A 1 80 ? -8.825 7.287 2.376 1.00 73.44 80 ASN A C 1
ATOM 606 O O . ASN A 1 80 ? -9.432 8.048 3.116 1.00 73.44 80 ASN A O 1
ATOM 610 N N . LEU A 1 81 ? -9.377 6.791 1.259 1.00 68.69 81 LEU A N 1
ATOM 611 C CA . LEU A 1 81 ? -10.693 7.228 0.765 1.00 68.69 81 LEU A CA 1
ATOM 612 C C . LEU A 1 81 ? -11.807 6.190 0.881 1.00 68.69 81 LEU A C 1
ATOM 614 O O . LEU A 1 81 ? -12.959 6.574 1.042 1.00 68.69 81 LEU A O 1
ATOM 618 N N . PHE A 1 82 ? -11.504 4.893 0.758 1.00 69.12 82 PHE A N 1
ATOM 619 C CA . PHE A 1 82 ? -12.556 3.865 0.728 1.00 69.12 82 PHE A CA 1
ATOM 620 C C . PHE A 1 82 ? -12.847 3.266 2.096 1.00 69.12 82 PHE A C 1
ATOM 622 O O . PHE A 1 82 ? -13.989 2.913 2.373 1.00 69.12 82 PHE A O 1
ATOM 629 N N . PHE A 1 83 ? -11.828 3.146 2.944 1.00 63.38 83 PHE A N 1
ATOM 630 C CA . PHE A 1 83 ? -11.985 2.539 4.262 1.00 63.38 83 PHE A CA 1
ATOM 631 C C . PHE A 1 83 ? -12.043 3.555 5.405 1.00 63.38 83 PHE A C 1
ATOM 633 O O . PHE A 1 83 ? -12.328 3.153 6.528 1.00 63.38 83 PHE A O 1
ATOM 640 N N . THR A 1 84 ? -11.782 4.840 5.120 1.00 69.19 84 THR A N 1
ATOM 641 C CA . THR A 1 84 ? -11.803 5.965 6.076 1.00 69.19 84 THR A CA 1
ATOM 642 C C . THR A 1 84 ? -11.235 5.568 7.441 1.00 69.19 84 THR A C 1
ATOM 644 O O . THR A 1 84 ? -11.851 5.782 8.487 1.00 69.19 84 THR A O 1
ATOM 647 N N . PHE A 1 85 ? -10.079 4.894 7.431 1.00 74.94 85 PHE A N 1
ATOM 648 C CA . PHE A 1 85 ? -9.460 4.426 8.664 1.00 74.94 85 PHE A CA 1
ATOM 649 C C . PHE A 1 85 ? -9.132 5.613 9.560 1.00 74.94 85 PHE A C 1
ATOM 651 O O . PHE A 1 85 ? -8.845 6.708 9.069 1.00 74.94 85 PHE A O 1
ATOM 658 N N . LYS A 1 86 ? -9.046 5.360 10.873 1.00 80.69 86 LYS A N 1
ATOM 659 C CA . LYS A 1 86 ? -8.428 6.311 11.804 1.00 80.69 86 LYS A CA 1
ATOM 660 C C . LYS A 1 86 ? -7.123 6.828 11.193 1.00 80.69 86 LYS A C 1
ATOM 662 O O . LYS A 1 86 ? -6.295 6.031 10.742 1.00 80.69 86 LYS A O 1
ATOM 667 N N . PHE A 1 87 ? -6.937 8.143 11.234 1.00 79.81 87 PHE A N 1
ATOM 668 C CA . PHE A 1 87 ? -5.821 8.859 10.608 1.00 79.81 87 PHE A CA 1
ATOM 669 C C . PHE A 1 87 ? -4.463 8.149 10.771 1.00 79.81 87 PHE A C 1
ATOM 671 O O . PHE A 1 87 ? -3.747 7.928 9.795 1.00 79.81 87 PHE A O 1
ATOM 678 N N . ASN A 1 88 ? -4.159 7.674 11.985 1.00 83.44 88 ASN A N 1
ATOM 679 C CA . ASN A 1 88 ? -2.924 6.944 12.290 1.00 83.44 88 ASN A CA 1
ATOM 680 C C . ASN A 1 88 ? -2.743 5.666 11.450 1.00 83.44 88 ASN A C 1
ATOM 682 O O . ASN A 1 88 ? -1.675 5.448 10.881 1.00 83.44 88 ASN A O 1
ATOM 686 N N . VAL A 1 89 ? -3.773 4.820 11.349 1.00 83.88 89 VAL A N 1
ATOM 687 C CA . VAL A 1 89 ? -3.715 3.555 10.593 1.00 83.88 89 VAL A CA 1
ATOM 688 C C . VAL A 1 89 ? -3.609 3.837 9.096 1.00 83.88 89 VAL A C 1
ATOM 690 O O . VAL A 1 89 ? -2.850 3.172 8.386 1.00 83.88 89 VAL A O 1
ATOM 693 N N . SER A 1 90 ? -4.314 4.864 8.624 1.00 84.69 90 SER A N 1
ATOM 694 C CA . SER A 1 90 ? -4.287 5.260 7.219 1.00 84.69 90 SER A CA 1
ATOM 695 C C . SER A 1 90 ? -2.916 5.769 6.774 1.00 84.69 90 SER A C 1
ATOM 697 O O . SER A 1 90 ? -2.407 5.340 5.734 1.00 84.69 90 SER A O 1
ATOM 699 N N . ILE A 1 91 ? -2.276 6.623 7.583 1.00 87.25 91 ILE A N 1
ATOM 700 C CA . ILE A 1 91 ? -0.922 7.125 7.314 1.00 87.25 91 ILE A CA 1
ATOM 701 C C . ILE A 1 91 ? 0.089 5.987 7.314 1.00 87.25 91 ILE A C 1
ATOM 703 O O . ILE A 1 91 ? 0.886 5.895 6.384 1.00 87.25 91 ILE A O 1
ATOM 707 N N . VAL A 1 92 ? 0.050 5.103 8.316 1.00 89.50 92 VAL A N 1
ATOM 708 C CA . VAL A 1 92 ? 0.985 3.972 8.403 1.00 89.50 92 VAL A CA 1
ATOM 709 C C . VAL A 1 92 ? 0.851 3.068 7.177 1.00 89.50 92 VAL A C 1
ATOM 711 O O . VAL A 1 92 ? 1.847 2.760 6.526 1.00 89.50 92 VAL A O 1
ATOM 714 N N . THR A 1 93 ? -0.377 2.704 6.807 1.00 87.38 93 THR A N 1
ATOM 715 C CA . THR A 1 93 ? -0.648 1.861 5.631 1.00 87.38 93 THR A CA 1
ATOM 716 C C . THR A 1 93 ? -0.148 2.523 4.347 1.00 87.38 93 THR A C 1
ATOM 718 O O . THR A 1 93 ? 0.535 1.897 3.537 1.00 87.38 93 THR A O 1
ATOM 721 N N . SER A 1 94 ? -0.426 3.816 4.180 1.00 88.00 94 SER A N 1
ATOM 722 C CA . SER A 1 94 ? -0.002 4.591 3.012 1.00 88.00 94 SER A CA 1
ATOM 723 C C . SER A 1 94 ? 1.517 4.735 2.938 1.00 88.00 94 SER A C 1
ATOM 725 O O . SER A 1 94 ? 2.095 4.588 1.865 1.00 88.00 94 SER A O 1
ATOM 727 N N . ALA A 1 95 ? 2.183 4.953 4.073 1.00 90.25 95 ALA A N 1
ATOM 728 C CA . ALA A 1 95 ? 3.636 5.038 4.155 1.00 90.25 95 ALA A CA 1
ATOM 729 C C . ALA A 1 95 ? 4.302 3.701 3.800 1.00 90.25 95 ALA A C 1
ATOM 731 O O . ALA A 1 95 ? 5.295 3.685 3.075 1.00 90.25 95 ALA A O 1
ATOM 732 N N . ILE A 1 96 ? 3.732 2.571 4.235 1.00 91.31 96 ILE A N 1
ATOM 733 C CA . ILE A 1 96 ? 4.214 1.238 3.843 1.00 91.31 96 ILE A CA 1
ATOM 734 C C . ILE A 1 96 ? 4.126 1.068 2.320 1.00 91.31 96 ILE A C 1
ATOM 736 O O . ILE A 1 96 ? 5.108 0.677 1.688 1.00 91.31 96 ILE A O 1
ATOM 740 N N . ILE A 1 97 ? 2.988 1.418 1.710 1.00 89.69 97 ILE A N 1
ATOM 741 C CA . ILE A 1 97 ? 2.810 1.341 0.250 1.00 89.69 97 ILE A CA 1
ATOM 742 C C . ILE A 1 97 ? 3.804 2.266 -0.471 1.00 89.69 97 ILE A C 1
ATOM 744 O O . ILE A 1 97 ? 4.411 1.850 -1.459 1.00 89.69 97 ILE A O 1
ATOM 748 N N . LEU A 1 98 ? 4.031 3.482 0.044 1.00 90.31 98 LEU A N 1
ATOM 749 C CA . LEU A 1 98 ? 5.012 4.436 -0.488 1.00 90.31 98 LEU A CA 1
ATOM 750 C C . LEU A 1 98 ? 6.431 3.856 -0.492 1.00 90.31 98 LEU A C 1
ATOM 752 O O . LEU A 1 98 ? 7.122 3.926 -1.507 1.00 90.31 98 LEU A O 1
ATOM 756 N N . VAL A 1 99 ? 6.863 3.267 0.626 1.00 91.38 99 VAL A N 1
ATOM 757 C CA . VAL A 1 99 ? 8.194 2.658 0.752 1.00 91.38 99 VAL A CA 1
ATOM 758 C C . VAL A 1 99 ? 8.352 1.516 -0.245 1.00 91.38 99 VAL A C 1
ATOM 760 O O . VAL A 1 99 ? 9.357 1.458 -0.952 1.00 91.38 99 VAL A O 1
ATOM 763 N N . ILE A 1 100 ? 7.350 0.643 -0.365 1.00 88.94 100 ILE A N 1
ATOM 764 C CA . ILE A 1 100 ? 7.396 -0.457 -1.331 1.00 88.94 100 ILE A CA 1
ATOM 765 C C . ILE A 1 100 ? 7.471 0.093 -2.768 1.00 88.94 100 ILE A C 1
ATOM 767 O O . ILE A 1 100 ? 8.286 -0.384 -3.553 1.00 88.94 100 ILE A O 1
ATOM 771 N N . LEU A 1 101 ? 6.684 1.117 -3.120 1.00 87.06 101 LEU A N 1
ATOM 772 C CA . LEU A 1 101 ? 6.749 1.772 -4.436 1.00 87.06 101 LEU A CA 1
ATOM 773 C C . LEU A 1 101 ? 8.139 2.356 -4.732 1.00 87.06 101 LEU A C 1
ATOM 775 O O . LEU A 1 101 ? 8.647 2.201 -5.843 1.00 87.06 101 LEU A O 1
ATOM 779 N N . TYR A 1 102 ? 8.778 2.981 -3.741 1.00 87.94 102 TYR A N 1
ATOM 780 C CA . TYR A 1 102 ? 10.142 3.498 -3.867 1.00 87.94 102 TYR A CA 1
ATOM 781 C C . TYR A 1 102 ? 11.173 2.388 -4.079 1.00 87.94 102 TYR A C 1
ATOM 783 O O . TYR A 1 102 ? 12.029 2.511 -4.958 1.00 87.94 102 TYR A O 1
ATOM 791 N N . ILE A 1 103 ? 11.071 1.294 -3.318 1.00 87.88 103 ILE A N 1
ATOM 792 C CA . ILE A 1 103 ? 11.942 0.122 -3.467 1.00 87.88 103 ILE A CA 1
ATOM 793 C C . ILE A 1 103 ? 11.814 -0.439 -4.886 1.00 87.88 103 ILE A C 1
ATOM 795 O O . ILE A 1 103 ? 12.817 -0.647 -5.561 1.00 87.88 103 ILE A O 1
ATOM 799 N N . VAL A 1 104 ? 10.594 -0.632 -5.383 1.00 84.06 104 VAL A N 1
ATOM 800 C CA . VAL A 1 104 ? 10.370 -1.181 -6.730 1.00 84.06 104 VAL A CA 1
ATOM 801 C C . VAL A 1 104 ? 10.903 -0.238 -7.805 1.00 84.06 104 VAL A C 1
ATOM 803 O O . VAL A 1 104 ? 11.621 -0.676 -8.702 1.00 84.06 104 VAL A O 1
ATOM 806 N N . ASN A 1 105 ? 10.623 1.063 -7.695 1.00 85.25 105 ASN A N 1
ATOM 807 C CA . ASN A 1 105 ? 11.116 2.077 -8.629 1.00 85.25 105 ASN A CA 1
ATOM 808 C C . ASN A 1 105 ? 12.656 2.097 -8.711 1.00 85.25 105 ASN A C 1
ATOM 810 O O . ASN A 1 105 ? 13.231 2.357 -9.770 1.00 85.25 105 ASN A O 1
ATOM 814 N N . TYR A 1 106 ? 13.346 1.761 -7.616 1.00 84.75 106 TYR A N 1
ATOM 815 C CA . TYR A 1 106 ? 14.797 1.608 -7.623 1.00 84.75 106 TYR A CA 1
ATOM 816 C C . TYR A 1 106 ? 15.258 0.445 -8.518 1.00 84.75 106 TYR A C 1
ATOM 818 O O . TYR A 1 106 ? 16.172 0.636 -9.325 1.00 84.75 106 TYR A O 1
ATOM 826 N N . PHE A 1 107 ? 14.599 -0.715 -8.440 1.00 81.56 107 PHE A N 1
ATOM 827 C CA . PHE A 1 107 ? 14.963 -1.921 -9.199 1.00 81.56 107 PHE A CA 1
ATOM 828 C C . PHE A 1 107 ? 14.524 -1.911 -10.670 1.00 81.56 107 PHE A C 1
ATOM 830 O O . PHE A 1 107 ? 15.103 -2.637 -11.479 1.00 81.56 107 PHE A O 1
ATOM 837 N N . VAL A 1 108 ? 13.538 -1.095 -11.050 1.00 78.38 108 VAL A N 1
ATOM 838 C CA . VAL A 1 108 ? 13.103 -0.999 -12.451 1.00 78.38 108 VAL A CA 1
ATOM 839 C C . VAL A 1 108 ? 14.194 -0.325 -13.307 1.00 78.38 108 VAL A C 1
ATOM 841 O O . VAL A 1 108 ? 14.693 0.751 -12.946 1.00 78.38 108 VAL A O 1
ATOM 844 N N . PRO A 1 109 ? 14.598 -0.925 -14.446 1.00 76.44 109 PRO A N 1
ATOM 845 C CA . PRO A 1 109 ? 15.559 -0.319 -15.361 1.00 76.44 109 PRO A CA 1
ATOM 846 C C . PRO A 1 109 ? 14.878 0.819 -16.126 1.00 76.44 109 PRO A C 1
ATOM 848 O O . PRO A 1 109 ? 14.150 0.598 -17.086 1.00 76.44 109 PRO A O 1
ATOM 851 N N . SER A 1 110 ? 15.094 2.048 -15.667 1.00 78.88 110 SER A N 1
ATOM 852 C CA . SER A 1 110 ? 14.585 3.266 -16.294 1.00 78.88 110 SER A CA 1
ATOM 853 C C . SER A 1 110 ? 15.561 4.421 -16.070 1.00 78.88 110 SER A C 1
ATOM 855 O O . SER A 1 110 ? 16.456 4.337 -15.221 1.00 78.88 110 SER A O 1
ATOM 857 N N . THR A 1 111 ? 15.405 5.498 -16.839 1.00 86.44 111 THR A N 1
ATOM 858 C CA . THR A 1 111 ? 16.245 6.695 -16.724 1.00 86.44 111 THR A CA 1
ATOM 859 C C . THR A 1 111 ? 16.076 7.357 -15.356 1.00 86.44 111 THR A C 1
ATOM 861 O O . THR A 1 111 ? 15.019 7.282 -14.726 1.00 86.44 111 THR A O 1
ATOM 864 N N . LEU A 1 112 ? 17.117 8.053 -14.890 1.00 86.69 112 LEU A N 1
ATOM 865 C CA . LEU A 1 112 ? 17.076 8.762 -13.608 1.00 86.69 112 LEU A CA 1
ATOM 866 C C . LEU A 1 112 ? 15.928 9.783 -13.552 1.00 86.69 112 LEU A C 1
ATOM 868 O O . LEU A 1 112 ? 15.248 9.885 -12.535 1.00 86.69 112 LEU A O 1
ATOM 872 N N . ILE A 1 113 ? 15.681 10.491 -14.658 1.00 89.19 113 ILE A N 1
ATOM 873 C CA . ILE A 1 113 ? 14.593 11.472 -14.770 1.00 89.19 113 ILE A CA 1
ATOM 874 C C . ILE A 1 113 ? 13.247 10.790 -14.518 1.00 89.19 113 ILE A C 1
ATOM 876 O O . ILE A 1 113 ? 12.455 11.270 -13.712 1.00 89.19 113 ILE A O 1
ATOM 880 N N . TYR A 1 114 ? 13.013 9.635 -15.139 1.00 84.38 114 TYR A N 1
ATOM 881 C CA . TYR A 1 114 ? 11.777 8.880 -14.960 1.00 84.38 114 TYR A CA 1
ATOM 882 C C . TYR A 1 114 ? 11.589 8.431 -13.505 1.00 84.38 114 TYR A C 1
ATOM 884 O O . TYR A 1 114 ? 10.517 8.621 -12.934 1.00 84.38 114 TYR A O 1
ATOM 892 N N . LYS A 1 115 ? 12.650 7.931 -12.856 1.00 87.00 115 LYS A N 1
ATOM 893 C CA . LYS A 1 115 ? 12.603 7.540 -11.436 1.00 87.00 115 LYS A CA 1
ATOM 894 C C . LYS A 1 115 ? 12.259 8.715 -10.520 1.00 87.00 115 LYS A C 1
ATOM 896 O O . LYS A 1 115 ? 11.471 8.537 -9.592 1.00 87.00 115 LYS A O 1
ATOM 901 N N . MET A 1 116 ? 12.811 9.898 -10.792 1.00 89.56 116 MET A N 1
ATOM 902 C CA . MET A 1 116 ? 12.534 11.123 -10.032 1.00 89.56 116 MET A CA 1
ATOM 903 C C . MET A 1 116 ? 11.091 11.596 -10.224 1.00 89.56 116 MET A C 1
ATOM 905 O O . MET A 1 116 ? 10.428 11.921 -9.243 1.00 89.56 116 MET A O 1
ATOM 909 N N . VAL A 1 117 ? 10.577 11.578 -11.459 1.00 90.62 117 VAL A N 1
ATOM 910 C CA . VAL A 1 117 ? 9.177 11.929 -11.754 1.00 90.62 117 VAL A CA 1
ATOM 911 C C . VAL A 1 117 ? 8.217 11.004 -11.004 1.00 90.62 117 VAL A C 1
ATOM 913 O O . VAL A 1 117 ? 7.294 11.485 -10.350 1.00 90.62 117 VAL A O 1
ATOM 916 N N . PHE A 1 118 ? 8.469 9.692 -11.028 1.00 87.62 118 PHE A N 1
ATOM 917 C CA . PHE A 1 118 ? 7.670 8.721 -10.278 1.00 87.62 118 PHE A CA 1
ATOM 918 C C . PHE A 1 118 ? 7.774 8.905 -8.764 1.00 87.62 118 PHE A C 1
ATOM 920 O O . PHE A 1 118 ? 6.760 8.848 -8.076 1.00 87.62 118 PHE A O 1
ATOM 927 N N . GLY A 1 119 ? 8.972 9.176 -8.240 1.00 88.94 119 GLY A N 1
ATOM 928 C CA . GLY A 1 119 ? 9.162 9.468 -6.819 1.00 88.94 119 GLY A CA 1
ATOM 929 C C . GLY A 1 119 ? 8.341 10.677 -6.366 1.00 88.94 119 GLY A C 1
ATOM 930 O O . GLY A 1 119 ? 7.576 10.582 -5.407 1.00 88.94 119 GLY A O 1
ATOM 931 N N . THR A 1 120 ? 8.423 11.786 -7.108 1.00 91.94 120 THR A N 1
ATOM 932 C CA . THR A 1 120 ? 7.615 12.984 -6.843 1.00 91.94 120 THR A CA 1
ATOM 933 C C . THR A 1 120 ? 6.124 12.678 -6.933 1.00 91.94 120 THR A C 1
ATOM 935 O O . THR A 1 120 ? 5.380 13.062 -6.037 1.00 91.94 120 THR A O 1
ATOM 938 N N . PHE A 1 121 ? 5.689 11.935 -7.956 1.00 90.56 121 PHE A N 1
ATOM 939 C CA . PHE A 1 121 ? 4.296 11.512 -8.099 1.00 90.56 121 PHE A CA 1
ATOM 940 C C . PHE A 1 121 ? 3.802 10.724 -6.877 1.00 90.56 121 PHE A C 1
ATOM 942 O O . PHE A 1 121 ? 2.733 11.026 -6.348 1.00 90.56 121 PHE A O 1
ATOM 949 N N . TYR A 1 122 ? 4.590 9.771 -6.369 1.00 90.06 122 TYR A N 1
ATOM 950 C CA . TYR A 1 122 ? 4.215 8.997 -5.185 1.00 90.06 122 TYR A CA 1
ATOM 951 C C . TYR A 1 122 ? 4.105 9.857 -3.924 1.00 90.06 122 TYR A C 1
ATOM 953 O O . TYR A 1 122 ? 3.150 9.696 -3.166 1.00 90.06 122 TYR A O 1
ATOM 961 N N . ILE A 1 123 ? 5.040 10.791 -3.714 1.00 92.12 123 ILE A N 1
ATOM 962 C CA . ILE A 1 123 ? 4.979 11.736 -2.5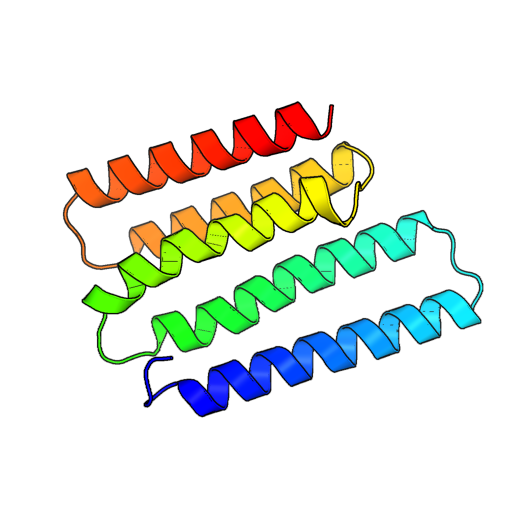90 1.00 92.12 123 ILE A CA 1
ATOM 963 C C . ILE A 1 123 ? 3.749 12.640 -2.721 1.00 92.12 123 ILE A C 1
ATOM 965 O O . ILE A 1 123 ? 3.035 12.843 -1.744 1.00 92.12 123 ILE A O 1
ATOM 969 N N . SER A 1 124 ? 3.462 13.160 -3.917 1.00 92.19 124 SER A N 1
ATOM 970 C CA . SER A 1 124 ? 2.280 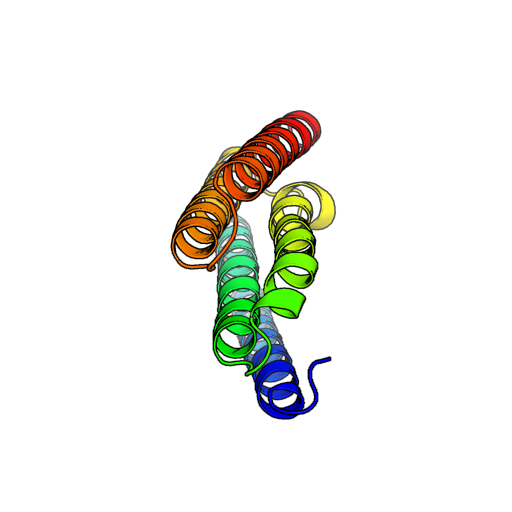13.990 -4.157 1.00 92.19 124 SER A CA 1
ATOM 971 C C . SER A 1 124 ? 0.984 13.232 -3.877 1.00 92.19 124 SER A C 1
ATOM 973 O O . SER A 1 124 ? 0.115 13.771 -3.196 1.00 92.19 124 SER A O 1
ATOM 975 N N . CYS A 1 125 ? 0.867 11.980 -4.333 1.00 88.94 125 CYS A N 1
ATOM 976 C CA . CYS A 1 125 ? -0.271 11.124 -4.006 1.00 88.94 125 CYS A CA 1
ATOM 977 C C . CYS A 1 125 ? -0.391 10.907 -2.497 1.00 88.94 125 CYS A C 1
ATOM 979 O O . CYS A 1 125 ? -1.471 11.110 -1.959 1.00 88.94 125 CYS A O 1
ATOM 981 N N . PHE A 1 126 ? 0.707 10.573 -1.815 1.00 89.44 126 PHE A N 1
ATOM 982 C CA . PHE A 1 126 ? 0.716 10.362 -0.368 1.00 89.44 126 PHE A CA 1
ATOM 983 C C . PHE A 1 126 ? 0.252 11.601 0.404 1.00 89.44 126 PHE A C 1
ATOM 985 O O . PHE A 1 126 ? -0.613 11.500 1.275 1.00 89.44 126 PHE A O 1
ATOM 992 N N . THR A 1 127 ? 0.788 12.776 0.070 1.00 89.94 127 THR A N 1
ATOM 993 C CA . THR A 1 127 ? 0.397 14.041 0.703 1.00 89.94 127 THR A CA 1
ATOM 994 C C . THR A 1 127 ? -1.070 14.357 0.432 1.00 89.94 127 THR A C 1
ATOM 996 O O . THR A 1 127 ? -1.801 14.698 1.357 1.00 89.94 127 THR A O 1
ATOM 999 N N . PHE A 1 128 ? -1.521 14.200 -0.815 1.00 87.75 128 PHE A N 1
ATOM 1000 C CA . PHE A 1 128 ? -2.904 14.466 -1.202 1.00 87.75 128 PHE A CA 1
ATOM 1001 C C . PHE A 1 128 ? -3.891 13.549 -0.476 1.00 87.75 128 PHE A C 1
ATOM 1003 O O . PHE A 1 128 ? -4.871 14.020 0.095 1.00 87.75 128 PHE A O 1
ATOM 1010 N N . THR A 1 129 ? -3.623 12.245 -0.442 1.00 85.00 129 THR A N 1
ATOM 1011 C CA . THR A 1 129 ? -4.517 11.285 0.208 1.00 85.00 129 THR A CA 1
ATOM 1012 C C . THR A 1 129 ? -4.495 11.419 1.727 1.00 85.00 129 THR A C 1
ATOM 1014 O O . THR A 1 129 ? -5.525 11.213 2.358 1.00 85.00 129 THR A O 1
ATOM 1017 N N . SER A 1 130 ? -3.360 11.811 2.312 1.00 83.62 130 SER A N 1
ATOM 1018 C CA . SER A 1 130 ? -3.269 12.112 3.746 1.00 83.62 130 SER A CA 1
ATOM 1019 C C . SER A 1 130 ? -4.040 13.383 4.109 1.00 83.62 130 SER A C 1
ATOM 1021 O O . SER A 1 130 ? -4.687 13.415 5.148 1.00 83.62 130 SER A O 1
ATOM 1023 N N . TYR A 1 131 ? -4.008 14.407 3.248 1.00 84.31 131 TYR A N 1
ATOM 1024 C CA . TYR A 1 131 ? -4.782 15.637 3.432 1.00 84.31 131 TYR A CA 1
ATOM 1025 C C . TYR A 1 131 ? -6.291 15.390 3.354 1.00 84.31 131 TYR A C 1
ATOM 1027 O O . TYR A 1 131 ? -7.035 15.940 4.152 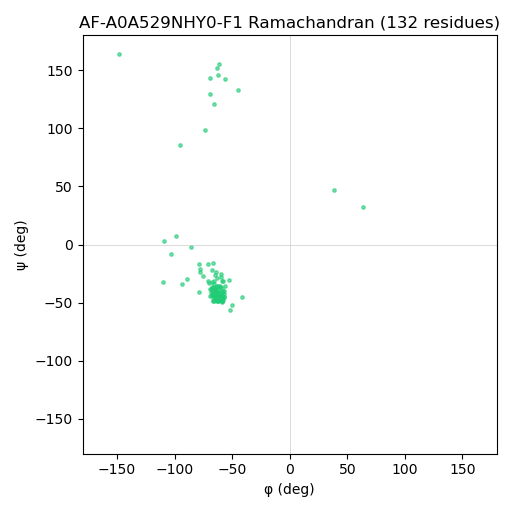1.00 84.31 131 TYR A O 1
ATOM 1035 N N . LEU A 1 132 ? -6.748 14.541 2.427 1.00 80.88 132 LEU A N 1
ATOM 1036 C CA . LEU A 1 132 ? -8.173 14.209 2.310 1.00 80.88 132 LEU A CA 1
ATOM 1037 C C . LEU A 1 132 ? -8.720 13.398 3.492 1.00 80.88 132 LEU A C 1
ATOM 1039 O O . LEU A 1 132 ? -9.931 13.377 3.685 1.00 80.88 132 LEU A O 1
ATOM 1043 N N . ASN A 1 133 ? -7.854 12.713 4.242 1.00 77.94 133 ASN A N 1
ATOM 1044 C CA . ASN A 1 133 ? -8.243 11.923 5.411 1.00 77.94 133 ASN A CA 1
ATOM 1045 C C . ASN A 1 133 ? -8.020 12.668 6.747 1.00 77.94 133 ASN A C 1
ATOM 1047 O O . ASN A 1 133 ? -8.124 12.057 7.811 1.00 77.94 133 ASN A O 1
ATOM 1051 N N . TRP A 1 134 ? -7.657 13.955 6.702 1.00 69.31 134 TRP A N 1
ATOM 1052 C CA . TRP A 1 134 ? -7.540 14.831 7.873 1.00 69.31 134 TRP A CA 1
ATOM 1053 C C . TRP A 1 134 ? -8.844 15.595 8.106 1.00 69.31 134 TRP A C 1
ATOM 1055 O O . TRP A 1 134 ? -9.299 15.617 9.272 1.00 69.31 134 TRP A O 1
#

Nearest PDB structures (foldseek):
  4zvb-assembly2_D  TM=3.803E-01  e=4.208E-01  Escherichia coli K-12
  4zva-assembly1_B  TM=3.898E-01  e=6.326E-01  Escherichia coli K-12
  4uiq-assembly2_A  TM=3.755E-01  e=2.773E+00  Bordetella pertussis Tohama I

Sequence (134 aa):
LIPDVAIYTIMARFTVGVTALLILEAQLRRGVATEWIDVTCAGAIIFGYVGWLCPAVMGADKESVSYYMVFGTIFMMSANLFFTFKFNVSIVTSAIILVILYIVNYFVPSTLIYKMVFGTFYISCFTFTSYLNW

pLDDT: mean 81.7, std 8.89, range [52.66, 92.19]

Secondary structure (DSSP, 8-state):
--TTTHHHHHHHHHHHHHHHHHHHHHHHHTT--HHHHHHHHHHHHHHHHHHHHHHHHHSS-HHHHHHHHHHHHHHHHHHHHTS---HHHHHHHHHHHHHHHHHHHHHS---HHHHHHHHHHHHHHHHHHHHHT-

Foldseek 3Di:
DQPVLVVQLVVQQCVLVVVLVVVLVVCVVVVHDVLVNLVSVLVSLLSNLVSNLVSLVVHPDLVVSLVVLLCLLVSLLCLQPVSLGDLVSSLVSLVSSLVVSLVVLVVRPDDPVSSVVSNVVSVVSSVVSSVSSD

Radius of gyration: 15.85 Å; Cα contacts (8 Å, |Δi|>4): 116; chains: 1; bounding box: 36×32×39 Å

Mean predicted aligned error: 6.27 Å

Solvent-accessible surface area (backbone atoms only — not comparable to full-atom values): 7380 Å² total; per-residue (Å²): 123,63,79,90,29,37,65,57,39,52,48,32,51,50,52,46,51,52,52,46,51,54,51,50,53,52,41,59,76,66,66,56,60,66,72,60,52,51,52,50,52,50,47,44,52,54,49,45,49,50,40,48,46,57,37,52,71,68,40,91,58,66,74,60,38,60,66,54,53,62,59,55,52,52,59,39,42,38,41,30,69,74,64,62,43,61,56,70,61,24,50,53,48,33,49,54,50,50,51,52,52,52,55,50,54,67,73,50,94,66,56,70,68,58,48,50,54,52,50,51,50,51,51,51,50,52,53,51,36,53,59,76,46,105

=== Feature glossary ===
Legend for the data blocks above and below:

— What the protein is —

Sequence gives the chain of amino acids in standard one-letter code (A=alanine, C=cysteine, …, Y=tyrosine), read N→C. It is the only feature that is directly encoded by the gene; all structural features are derived from the folded form of this sequence.

The annotation block draws on four external resources. InterPro: which protein families and domains the sequence belongs to. GO: standardized terms for what the protein does, what process it participates in, and where in the cell it acts. CATH: which structural fold it has in the CATH hierarchy. Organism: the species of origin.

— Where its atoms are —

Atomic coordinates in PDBx/mmCIF format — the same representation the Protein Data Bank distributes. Each line of the _atom_site loop places one backbone atom in Cartesian space (units: ångströms, origin: arbitrary).

Six rendered views show the 3D structure from the faces of a cube — i.e. along ±x, ±y, ±z. Rendering representation is drawn randomly per protein from cartoon (secondary-structure ribbons), sticks (backbone bonds), or molecular surface; coloring is either N→C rainbow (blue at the N-terminus through red at the C-terminus) or one color per chain.

— Local backbone conformation —

DSSP 8-state secondary structure assigns each residue one of H (α-helix), G (3₁₀-helix), I (π-helix), E (extended β-strand), B (isolated β-bridge), T (hydrogen-bonded turn), S (bend), or '-' (coil). The assignment is computed from backbone hydrogen-bond geometry via the Kabsch–Sander algorithm.

P-SEA three-state annotation labels each residue as helix, strand, or coil based purely on the geometry of the Cα trace. It serves as a fallback when the full backbone (and thus DSSP) is unavailable.

φ (phi) and ψ (psi) are the two rotatable backbone dihedrals per residue: φ is the C(i-1)–N–Cα–C torsion, ψ is the N–Cα–C–N(i+1) torsion, both in degrees on (−180°, 180°]. α-helical residues cluster near (−60°, −45°); β-strand residues near (−120°, +130°). A Ramachandran plot is simply a scatter of (φ, ψ) for every residue.

— Global shape and packing —

Radius of gyration (Rg) is the root-mean-square distance of Cα atoms from their centroid — a single number for overall size and compactness. A globular domain of N residues has Rg ≈ 2.2·N^0.38 Å; an extended or disordered chain has a much larger Rg. The Cα contact count is the number of residue pairs whose Cα atoms are within 8 Å and are more than four positions apart in sequence — a standard proxy for tertiary packing density. The bounding box is the smallest axis-aligned box enclosing all Cα atoms.

Accessible surface area quantifies burial. A residue with SASA near zero is packed into the hydrophobic core; one with SASA >100 Å² sits on the surface. Computed here via the Shrake–Rupley numerical algorithm with a 1.4 Å probe.

The contact map is a binary N×N matrix image: pixel (i, j) is dark where Cα_i and Cα_j are within 8 Å and |i−j|>4. Because the |i−j|>4 filter removes local helical contacts, off-diagonal stripes parallel to the main diagonal indicate parallel β-sheets; stripes perpendicular to it indicate antiparallel β-sheets. The Ramachandran plot scatters every residue's (φ, ψ) pair against the sterically allowed regions. The PAE heatmap renders the predicted-aligned-error matrix.

— Structural neighborhood —

A 3Di character summarizes, for each residue, the relative orientation of the Cα frame of its nearest spatial neighbor. Because it encodes fold topology rather than chemistry, 3Di alignments detect remote structural similarity that sequence alignment misses.

Structural nearest neighbors (via Foldseek easy-search vs the PDB). Reported per hit: target PDB id, E-value, and alignment TM-score. A TM-score above ~0.5 is the conventional threshold for 'same fold'.

— Confidence and disorder —

For AlphaFold models, the B-factor field carries pLDDT — the model's own estimate of local accuracy on a 0–100 scale. Regions with pLDDT<50 should be treated as essentially unmodeled; they often correspond to intrinsically disordered segments.

B-factor (Debye–Waller factor) reflects atomic displacement in the crystal lattice. It is an experimental observable (units Å²), not a prediction; low values mean the atom is pinned down, high values mean it moves or is heterogeneous across the crystal.

Predicted Aligned Error (PAE) is an AlphaFold confidence matrix: entry (i, j) is the expected error in the position of residue j, in ångströms, when the prediction is superimposed on the true structure at residue i. Low PAE within a block of residues means that block is internally rigid and well-predicted; high PAE between two blocks means t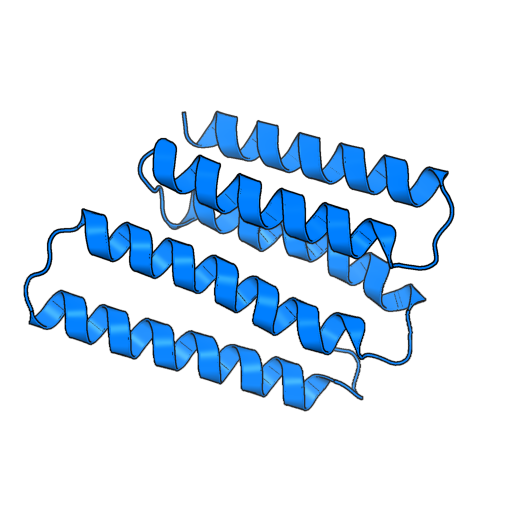heir relative placement is uncertain even if each block individually is confident.